Protein AF-A0A8K0KRG9-F1 (afdb_monomer_lite)

Secondary structure (DSSP, 8-state):
-HHHHHHHHHHHHHHHHTTSS-TT-GGGSPPPHHHHHHHHHHHHHHHHTT-SS-TT-TTTS-THHHHHS-HHHHHHHHHH--SS-TTTT--

InterPro domains:
  IPR029526 PiggyBac transposable element-derived protein [PF13843] (2-90)

Sequence (91 aa):
MIHLILHWTNVKLQNLREKYNRSSRPEIQDLDSVELNVLLGLLINSAIFKYNDEYISNGTGREIFHLVMSGQRFAVLLLCLPFDNHEDRMA

Organism: Ladona fulva (NCBI:txid123851)

Foldseek 3Di:
DLVVQLVQLQVLLVVVLVVDPDSPDPLSDRDDSVNSVVLVVVVVVCVVVVVPDPPDDDPPDDCSDVVNDPPSSSVSSVVSGDPDDPVVVVD

pLDDT: mean 81.15, std 13.6, range [46.31, 94.62]

Radius of gyration: 14.38 Å; chains: 1; bounding box: 37×25×48 Å

Structure (mmCIF, N/CA/C/O backbone):
data_AF-A0A8K0KRG9-F1
#
_entry.id   AF-A0A8K0KRG9-F1
#
loop_
_atom_site.group_PDB
_atom_site.id
_atom_site.type_symbol
_atom_site.label_atom_id
_atom_site.label_alt_id
_atom_site.label_comp_id
_atom_site.label_asym_id
_atom_site.label_entity_id
_atom_site.label_seq_id
_atom_site.pdbx_PDB_ins_code
_atom_site.Cartn_x
_atom_site.Cartn_y
_atom_site.Cartn_z
_atom_site.occupancy
_atom_site.B_iso_or_equiv
_atom_site.auth_seq_id
_atom_site.auth_comp_id
_atom_site.auth_asym_id
_atom_site.auth_atom_id
_atom_site.pdbx_PDB_model_num
ATOM 1 N N . MET A 1 1 ? -10.816 -4.768 -12.237 1.00 74.81 1 MET A N 1
ATOM 2 C CA . MET A 1 1 ? -10.476 -3.508 -11.538 1.00 74.81 1 MET A CA 1
ATOM 3 C C . MET A 1 1 ? -9.534 -3.746 -10.356 1.00 74.81 1 MET A C 1
ATOM 5 O O . MET A 1 1 ? -8.374 -3.394 -10.485 1.00 74.81 1 MET A O 1
ATOM 9 N N . ILE A 1 2 ? -9.951 -4.414 -9.268 1.00 82.94 2 ILE A N 1
ATOM 10 C CA . ILE A 1 2 ? -9.082 -4.680 -8.093 1.00 82.94 2 ILE A CA 1
ATOM 11 C C . ILE A 1 2 ? -7.796 -5.443 -8.456 1.00 82.94 2 ILE A C 1
ATOM 13 O O . ILE A 1 2 ? -6.719 -5.036 -8.043 1.00 82.94 2 ILE A O 1
ATOM 17 N N . HIS A 1 3 ? -7.877 -6.488 -9.286 1.00 86.38 3 HIS A N 1
ATOM 18 C CA . HIS A 1 3 ? -6.687 -7.238 -9.723 1.00 86.38 3 HIS A CA 1
ATOM 19 C C . HIS A 1 3 ? -5.683 -6.394 -10.522 1.00 86.38 3 HIS A C 1
ATOM 21 O O . HIS A 1 3 ? -4.483 -6.614 -10.413 1.00 86.38 3 HIS A O 1
ATOM 27 N N . LEU A 1 4 ? -6.170 -5.416 -11.293 1.00 88.25 4 LEU A N 1
ATOM 28 C CA . LEU A 1 4 ? -5.328 -4.516 -12.081 1.00 88.25 4 LEU A CA 1
ATOM 29 C C . LEU A 1 4 ? -4.587 -3.540 -11.159 1.00 88.25 4 LEU A C 1
ATOM 31 O O . LEU A 1 4 ? -3.380 -3.367 -11.285 1.00 88.25 4 LEU A O 1
ATOM 35 N N . ILE A 1 5 ? -5.306 -2.972 -10.183 1.00 89.31 5 ILE A N 1
ATOM 36 C CA . ILE A 1 5 ? -4.723 -2.126 -9.136 1.00 89.31 5 ILE A CA 1
ATOM 37 C C . ILE A 1 5 ? -3.662 -2.916 -8.371 1.00 89.31 5 ILE A C 1
ATOM 39 O O . ILE A 1 5 ? -2.538 -2.445 -8.240 1.00 89.31 5 ILE A O 1
ATOM 43 N N . LEU A 1 6 ? -3.991 -4.128 -7.919 1.00 92.38 6 LEU A N 1
ATOM 44 C CA . LEU A 1 6 ? -3.076 -4.992 -7.176 1.00 92.38 6 LEU A CA 1
ATOM 45 C C . LEU A 1 6 ? -1.793 -5.277 -7.966 1.00 92.38 6 LEU A C 1
ATOM 47 O O . LEU A 1 6 ? -0.696 -5.092 -7.446 1.00 92.38 6 LEU A O 1
ATOM 51 N N . HIS A 1 7 ? -1.933 -5.680 -9.231 1.00 91.56 7 HIS A N 1
ATOM 52 C CA . HIS A 1 7 ? -0.806 -5.985 -10.105 1.00 91.56 7 HIS A CA 1
ATOM 53 C C . HIS A 1 7 ? 0.132 -4.783 -10.263 1.00 91.56 7 HIS A C 1
ATOM 55 O O . HIS A 1 7 ? 1.312 -4.870 -9.926 1.00 91.56 7 HIS A O 1
ATOM 61 N N . TRP A 1 8 ? -0.396 -3.639 -10.700 1.00 91.12 8 TRP A N 1
ATOM 62 C CA . TRP A 1 8 ? 0.417 -2.448 -10.949 1.00 91.12 8 TRP A CA 1
ATOM 63 C C . TRP A 1 8 ? 0.977 -1.820 -9.668 1.00 91.12 8 TRP A C 1
ATOM 65 O O . TRP A 1 8 ? 2.096 -1.304 -9.676 1.00 91.12 8 TRP A O 1
ATOM 75 N N . THR A 1 9 ? 0.254 -1.917 -8.547 1.00 92.56 9 THR A N 1
ATOM 76 C CA . THR A 1 9 ? 0.773 -1.492 -7.236 1.00 92.56 9 THR A CA 1
ATOM 77 C C . THR A 1 9 ? 1.993 -2.328 -6.858 1.00 92.56 9 THR A C 1
ATOM 79 O O . THR A 1 9 ? 3.010 -1.768 -6.455 1.00 92.56 9 THR A O 1
ATOM 82 N N . ASN A 1 10 ? 1.935 -3.649 -7.054 1.00 93.69 10 ASN A N 1
ATOM 83 C CA . ASN A 1 10 ? 3.057 -4.543 -6.770 1.00 93.69 10 ASN A CA 1
ATOM 84 C C . ASN A 1 10 ? 4.254 -4.290 -7.686 1.00 93.69 10 ASN A C 1
ATOM 86 O O . ASN A 1 10 ? 5.376 -4.219 -7.195 1.00 93.69 10 ASN A O 1
ATOM 90 N N . VAL A 1 11 ? 4.035 -4.035 -8.978 1.00 92.19 11 VAL A N 1
ATOM 91 C CA . VAL A 1 11 ? 5.116 -3.614 -9.889 1.00 92.19 11 VAL A CA 1
ATOM 92 C C . VAL A 1 11 ? 5.813 -2.352 -9.361 1.00 92.19 11 VAL A C 1
ATOM 94 O O . VAL A 1 11 ? 7.042 -2.281 -9.302 1.00 92.19 11 VAL A O 1
ATOM 97 N N . LYS A 1 12 ? 5.048 -1.354 -8.903 1.00 91.88 12 LYS A N 1
ATOM 98 C CA . LYS A 1 12 ? 5.615 -0.114 -8.355 1.00 91.88 12 LYS A CA 1
ATOM 99 C C . LYS A 1 12 ? 6.321 -0.326 -7.012 1.00 91.88 12 LYS A C 1
ATOM 101 O O . LYS A 1 12 ? 7.371 0.277 -6.788 1.00 91.88 12 LYS A O 1
ATOM 106 N N . LEU A 1 13 ? 5.796 -1.197 -6.150 1.00 93.00 13 LEU A N 1
ATOM 107 C CA . LEU A 1 13 ? 6.431 -1.590 -4.887 1.00 93.00 13 LEU A CA 1
ATOM 108 C C . LEU A 1 13 ? 7.758 -2.314 -5.120 1.00 93.00 13 LEU A C 1
ATOM 110 O O . LEU A 1 13 ? 8.730 -2.025 -4.429 1.00 93.00 13 LEU A O 1
ATOM 114 N N . GLN A 1 14 ? 7.838 -3.183 -6.126 1.00 92.88 14 GLN A N 1
ATOM 115 C CA . GLN A 1 14 ? 9.078 -3.860 -6.507 1.00 92.88 14 GLN A CA 1
ATOM 116 C C . GLN A 1 14 ? 10.139 -2.857 -6.969 1.00 92.88 14 GLN A C 1
ATOM 118 O O . GLN A 1 14 ? 11.241 -2.841 -6.420 1.00 92.88 14 GLN A O 1
ATOM 123 N N . ASN A 1 15 ? 9.768 -1.934 -7.861 1.00 90.69 15 ASN A N 1
ATOM 124 C CA . ASN A 1 15 ? 10.647 -0.846 -8.305 1.00 90.69 15 ASN A CA 1
ATOM 125 C C . ASN A 1 15 ? 11.095 0.060 -7.147 1.00 90.69 15 ASN A C 1
ATOM 127 O O . ASN A 1 15 ? 12.204 0.597 -7.148 1.00 90.69 15 ASN A O 1
ATOM 131 N N . LEU A 1 16 ? 10.223 0.281 -6.159 1.00 90.44 16 LEU A N 1
ATOM 132 C CA . LEU A 1 16 ? 10.564 1.033 -4.958 1.00 90.44 16 LEU A CA 1
ATOM 133 C C . LEU A 1 16 ? 11.536 0.239 -4.077 1.00 90.44 16 LEU A C 1
ATOM 135 O O . LEU A 1 16 ? 12.511 0.805 -3.591 1.00 90.44 16 LEU A O 1
ATOM 139 N N . ARG A 1 17 ? 11.309 -1.067 -3.907 1.00 91.81 17 ARG A N 1
ATOM 140 C CA . ARG A 1 17 ? 12.115 -1.969 -3.075 1.00 91.81 17 ARG A CA 1
ATOM 141 C C . ARG A 1 17 ? 13.563 -2.057 -3.535 1.00 91.81 17 ARG A C 1
ATOM 143 O O . ARG A 1 17 ? 14.452 -2.065 -2.689 1.00 91.81 17 ARG A O 1
ATOM 150 N N . GLU A 1 18 ? 13.801 -2.044 -4.841 1.00 90.00 18 GLU A N 1
ATOM 151 C CA . GLU A 1 18 ? 15.149 -2.020 -5.427 1.00 90.00 18 GLU A CA 1
ATOM 152 C C . GLU A 1 18 ? 15.950 -0.762 -5.061 1.00 90.00 18 GLU A C 1
ATOM 154 O O . GLU A 1 18 ? 17.176 -0.803 -5.002 1.00 90.00 18 GLU A O 1
ATOM 159 N N . LYS A 1 19 ? 15.275 0.353 -4.749 1.00 89.19 19 LYS A N 1
ATOM 160 C CA . LYS A 1 19 ? 15.931 1.610 -4.353 1.00 89.19 19 LYS A CA 1
ATOM 161 C C . LYS A 1 19 ? 16.386 1.626 -2.893 1.00 89.19 19 LYS A C 1
ATOM 163 O O . LYS A 1 19 ? 17.119 2.532 -2.500 1.00 89.19 19 LYS A O 1
ATOM 168 N N . TYR A 1 20 ? 15.954 0.666 -2.073 1.00 87.44 20 TYR A N 1
ATOM 169 C CA . TYR A 1 20 ? 16.310 0.605 -0.657 1.00 87.44 20 TYR A CA 1
ATOM 170 C C . TYR A 1 20 ? 17.356 -0.475 -0.383 1.00 87.44 20 TYR A C 1
ATOM 172 O O . TYR A 1 20 ? 17.174 -1.640 -0.716 1.00 87.44 20 TYR A O 1
ATOM 180 N N . ASN A 1 21 ? 18.388 -0.118 0.389 1.00 82.31 21 ASN A N 1
ATOM 181 C CA . ASN A 1 21 ? 19.417 -1.063 0.853 1.00 82.31 21 ASN A CA 1
ATOM 182 C C . ASN A 1 21 ? 18.844 -2.236 1.672 1.00 82.31 21 ASN A C 1
ATOM 184 O O . ASN A 1 21 ? 19.458 -3.294 1.764 1.00 82.31 21 ASN A O 1
ATOM 188 N N . ARG A 1 22 ? 17.677 -2.044 2.303 1.00 87.69 22 ARG A N 1
ATOM 189 C CA . ARG A 1 22 ? 16.977 -3.075 3.076 1.00 87.69 22 ARG A CA 1
ATOM 190 C C . ARG A 1 22 ? 15.675 -3.446 2.377 1.00 87.69 22 ARG A C 1
ATOM 192 O O . ARG A 1 22 ? 14.636 -2.852 2.653 1.00 87.69 22 ARG A O 1
ATOM 199 N N . SER A 1 23 ? 15.735 -4.474 1.542 1.00 84.44 23 SER A N 1
ATOM 200 C CA . SER A 1 23 ? 14.584 -5.028 0.820 1.00 84.44 23 SER A CA 1
ATOM 201 C C . SER A 1 23 ? 13.566 -5.741 1.721 1.00 84.44 23 SER A C 1
ATOM 203 O O . SER A 1 23 ? 12.433 -5.954 1.306 1.00 84.44 23 SER A O 1
ATOM 205 N N . SER A 1 24 ? 13.934 -6.070 2.966 1.00 86.75 24 SER A N 1
ATOM 206 C CA . SER A 1 24 ? 13.078 -6.750 3.953 1.00 86.75 24 SER A CA 1
ATOM 207 C C . SER A 1 24 ? 12.202 -5.818 4.797 1.00 86.75 24 SER A C 1
ATOM 209 O O . SER A 1 24 ? 11.633 -6.248 5.801 1.00 86.75 24 SER A O 1
ATOM 211 N N . ARG A 1 25 ? 12.120 -4.523 4.463 1.00 88.50 25 ARG A N 1
ATOM 212 C CA . ARG A 1 25 ? 11.243 -3.603 5.203 1.00 88.50 25 ARG A CA 1
ATOM 213 C C . ARG A 1 25 ? 9.776 -3.998 4.982 1.00 88.50 25 ARG A C 1
ATOM 215 O O . ARG A 1 25 ? 9.397 -4.209 3.831 1.00 88.50 25 ARG A O 1
ATOM 222 N N . PRO A 1 26 ? 8.946 -4.066 6.036 1.00 88.75 26 PRO A N 1
ATOM 223 C CA . PRO A 1 26 ? 7.543 -4.471 5.910 1.00 88.75 26 PRO A CA 1
ATOM 224 C C . PRO A 1 26 ? 6.724 -3.476 5.072 1.00 88.75 26 PRO A C 1
ATOM 226 O O . PRO A 1 26 ? 5.813 -3.863 4.355 1.00 88.75 26 PRO A O 1
ATOM 229 N N . GLU A 1 27 ? 7.100 -2.197 5.105 1.00 90.56 27 GLU A N 1
ATOM 230 C CA . GLU A 1 27 ? 6.414 -1.093 4.424 1.00 90.56 27 GLU A CA 1
ATOM 231 C C . GLU A 1 27 ? 6.397 -1.239 2.892 1.00 90.56 27 GLU A C 1
ATOM 233 O O . GLU A 1 27 ? 5.472 -0.759 2.243 1.00 90.56 27 GLU A O 1
ATOM 238 N N . ILE A 1 28 ? 7.400 -1.915 2.321 1.00 92.44 28 ILE A N 1
ATOM 239 C CA . ILE A 1 28 ? 7.655 -2.028 0.871 1.00 92.44 28 ILE A CA 1
ATOM 240 C C . ILE A 1 28 ? 7.468 -3.458 0.341 1.00 92.44 28 ILE A C 1
ATOM 242 O O . ILE A 1 28 ? 7.898 -3.761 -0.770 1.00 92.44 28 ILE A O 1
ATOM 246 N N . GLN A 1 29 ? 6.890 -4.360 1.142 1.00 94.19 29 GLN A N 1
ATOM 247 C CA . GLN A 1 29 ? 6.570 -5.711 0.676 1.00 94.19 29 GLN A CA 1
ATOM 248 C C . GLN A 1 29 ? 5.404 -5.692 -0.308 1.00 94.19 29 GLN A C 1
ATOM 250 O O . GLN A 1 29 ? 4.655 -4.716 -0.370 1.00 94.19 29 GLN A O 1
ATOM 255 N N . ASP A 1 30 ? 5.244 -6.779 -1.055 1.00 94.00 30 ASP A N 1
ATOM 256 C CA . ASP A 1 30 ? 4.114 -6.934 -1.963 1.00 94.00 30 ASP A CA 1
ATOM 257 C C . ASP A 1 30 ? 2.783 -6.821 -1.191 1.00 94.00 30 ASP A C 1
ATOM 259 O O . ASP A 1 30 ? 2.682 -7.159 -0.010 1.00 94.00 30 ASP A O 1
ATOM 263 N N . LEU A 1 31 ? 1.786 -6.254 -1.855 1.00 94.62 31 LEU A N 1
ATOM 264 C CA . LEU A 1 31 ? 0.412 -6.088 -1.405 1.00 94.62 31 LEU A CA 1
ATOM 265 C C . LEU A 1 31 ? -0.395 -7.323 -1.819 1.00 94.62 31 LEU A C 1
ATOM 267 O O . LEU A 1 31 ? -0.271 -7.794 -2.955 1.00 94.62 31 LEU A O 1
ATOM 271 N N . ASP A 1 32 ? -1.257 -7.818 -0.933 1.00 94.25 32 ASP A N 1
ATOM 272 C CA . ASP A 1 32 ? -2.233 -8.861 -1.255 1.00 94.25 32 ASP A CA 1
ATOM 273 C C . ASP A 1 32 ? -3.654 -8.290 -1.439 1.00 94.25 32 ASP A C 1
ATOM 275 O O . ASP A 1 32 ? -3.936 -7.113 -1.193 1.00 94.25 32 ASP A O 1
ATOM 279 N N . SER A 1 33 ? -4.582 -9.121 -1.916 1.00 93.06 33 SER A N 1
ATOM 280 C CA . SER A 1 33 ? -5.967 -8.693 -2.141 1.00 93.06 33 SER A CA 1
ATOM 281 C C . SER A 1 33 ? -6.717 -8.330 -0.854 1.00 93.06 33 SER A C 1
ATOM 283 O O . SER A 1 33 ? -7.656 -7.538 -0.904 1.00 93.06 33 SER A O 1
ATOM 285 N N . VAL A 1 34 ? -6.346 -8.919 0.285 1.00 93.62 34 VAL A N 1
ATOM 286 C CA . VAL A 1 34 ? -6.993 -8.661 1.578 1.00 93.62 34 VAL A CA 1
ATOM 287 C C . VAL A 1 34 ? -6.550 -7.298 2.100 1.00 93.62 34 VAL A C 1
ATOM 289 O O . VAL A 1 34 ? -7.394 -6.465 2.418 1.00 93.62 34 VAL A O 1
ATOM 292 N N . GLU A 1 35 ? -5.248 -7.031 2.102 1.00 92.12 35 GLU A N 1
ATOM 293 C CA . GLU A 1 35 ? -4.644 -5.760 2.485 1.00 92.12 35 GLU A CA 1
ATOM 294 C C . GLU A 1 35 ? -5.109 -4.621 1.564 1.00 92.12 35 GLU A C 1
ATOM 296 O O . GLU A 1 35 ? -5.405 -3.527 2.044 1.00 92.12 35 GLU A O 1
ATOM 301 N N . LEU A 1 36 ? -5.292 -4.874 0.262 1.00 92.56 36 LEU A N 1
ATOM 302 C CA . LEU A 1 36 ? -5.885 -3.890 -0.650 1.00 92.56 36 LEU A CA 1
ATOM 303 C C . LEU A 1 36 ? -7.339 -3.549 -0.274 1.00 92.56 36 LEU A C 1
ATOM 305 O O . LEU A 1 36 ? -7.717 -2.378 -0.268 1.00 92.56 36 LEU A O 1
ATOM 309 N N . ASN A 1 37 ? -8.158 -4.543 0.079 1.00 92.69 37 ASN A N 1
ATOM 310 C CA . ASN A 1 37 ? -9.526 -4.291 0.547 1.00 92.69 37 ASN A CA 1
ATOM 311 C C . ASN A 1 37 ? -9.540 -3.523 1.872 1.00 92.69 37 ASN A C 1
ATOM 313 O O . ASN A 1 37 ? -10.359 -2.625 2.061 1.00 92.69 37 ASN A O 1
ATOM 317 N N . VAL A 1 38 ? -8.609 -3.846 2.769 1.00 92.06 38 VAL A N 1
ATOM 318 C CA . VAL A 1 38 ? -8.408 -3.121 4.022 1.00 92.06 38 VAL A CA 1
ATOM 319 C C . VAL A 1 38 ? -8.057 -1.657 3.745 1.00 92.06 38 VAL A C 1
ATOM 321 O O . VAL A 1 38 ? -8.700 -0.772 4.302 1.00 92.06 38 VAL A O 1
ATOM 324 N N . LEU A 1 39 ? -7.117 -1.385 2.837 1.00 91.00 39 LEU A N 1
ATOM 325 C CA . LEU A 1 39 ? -6.733 -0.030 2.433 1.00 91.00 39 LEU A CA 1
ATOM 326 C C . LEU A 1 39 ? -7.929 0.774 1.899 1.00 91.00 39 LEU A C 1
ATOM 328 O O . LEU A 1 39 ? -8.139 1.916 2.305 1.00 91.00 39 LEU A O 1
ATOM 332 N N . LEU A 1 40 ? -8.748 0.172 1.031 1.00 90.94 40 LEU A N 1
ATOM 333 C CA . LEU A 1 40 ? -9.972 0.803 0.525 1.00 90.94 40 LEU A CA 1
ATOM 334 C C . LEU A 1 40 ? -10.985 1.066 1.647 1.00 90.94 40 LEU A C 1
ATOM 336 O O . LEU A 1 40 ? -11.596 2.133 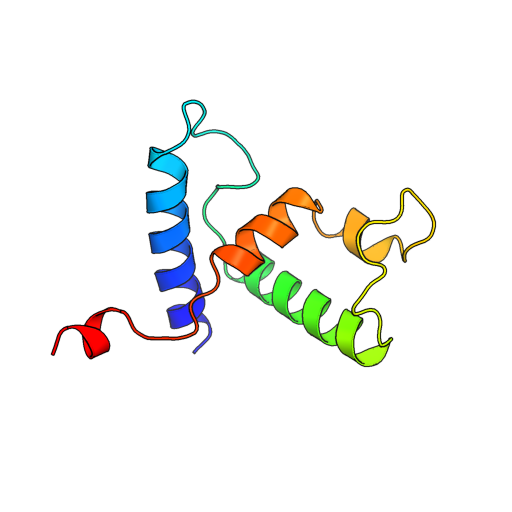1.687 1.00 90.94 40 LEU A O 1
ATOM 340 N N . GLY A 1 41 ? -11.129 0.132 2.589 1.00 90.12 41 GLY A N 1
ATOM 341 C CA . GLY A 1 41 ? -11.957 0.313 3.780 1.00 90.12 41 GLY A CA 1
ATOM 342 C C . GLY A 1 41 ? -11.492 1.489 4.639 1.00 90.12 41 GLY A C 1
ATOM 343 O O . GLY A 1 41 ? -12.316 2.296 5.066 1.00 90.12 41 GLY A O 1
ATOM 344 N N . LEU A 1 42 ? -10.179 1.642 4.832 1.00 88.25 42 LEU A N 1
ATOM 345 C CA . LEU A 1 42 ? -9.584 2.771 5.553 1.00 88.25 42 LEU A CA 1
ATOM 346 C C . LEU A 1 42 ? -9.851 4.114 4.845 1.00 88.25 42 LEU A C 1
ATOM 348 O O . LEU A 1 42 ? -10.191 5.090 5.515 1.00 88.25 42 LEU A O 1
ATOM 352 N N . LEU A 1 43 ? -9.782 4.152 3.510 1.00 87.94 43 LEU A N 1
ATOM 353 C CA . LEU A 1 43 ? -10.105 5.339 2.701 1.00 87.94 43 LEU A CA 1
ATOM 354 C C . LEU A 1 43 ? -11.593 5.720 2.755 1.00 87.94 43 LEU A C 1
ATOM 356 O O . LEU A 1 43 ? -11.943 6.895 2.846 1.00 87.94 43 LEU A O 1
ATOM 360 N N . ILE A 1 44 ? -12.492 4.737 2.719 1.00 88.69 44 ILE A N 1
ATOM 361 C CA . ILE A 1 44 ? -13.932 4.989 2.872 1.00 88.69 44 ILE A CA 1
ATOM 362 C C . ILE A 1 44 ? -14.219 5.498 4.287 1.00 88.69 44 ILE A C 1
ATOM 364 O O . ILE A 1 44 ? -14.942 6.478 4.470 1.00 88.69 44 ILE A O 1
ATOM 368 N N . ASN A 1 45 ? -13.616 4.860 5.291 1.00 85.25 45 ASN A N 1
ATOM 369 C CA . ASN A 1 45 ? -13.757 5.244 6.687 1.00 85.25 45 ASN A CA 1
ATOM 370 C C . ASN A 1 45 ? -13.282 6.687 6.921 1.00 85.25 45 ASN A C 1
ATOM 372 O O . ASN A 1 45 ? -13.977 7.464 7.574 1.00 85.25 45 ASN A O 1
ATOM 376 N N . SER A 1 46 ? -12.143 7.085 6.345 1.00 81.69 46 SER A N 1
ATOM 377 C CA . SER A 1 46 ? -11.653 8.461 6.470 1.00 81.69 46 SER A CA 1
ATOM 378 C C . SER A 1 46 ? -12.590 9.484 5.834 1.00 81.69 46 SER A C 1
ATOM 380 O O . SER A 1 46 ? -12.837 10.530 6.436 1.00 81.69 46 SER A O 1
ATOM 382 N N . ALA A 1 47 ? -13.168 9.166 4.672 1.00 83.31 47 ALA A N 1
ATOM 383 C CA . ALA A 1 47 ? -14.113 10.040 3.983 1.00 83.31 47 ALA A CA 1
ATOM 384 C C . ALA A 1 47 ? -15.414 10.242 4.779 1.00 83.31 47 ALA A C 1
ATOM 386 O O . ALA A 1 47 ? -15.883 11.373 4.913 1.00 83.31 47 ALA A O 1
ATOM 387 N N . ILE A 1 48 ? -15.975 9.169 5.352 1.00 84.50 48 ILE A N 1
ATOM 388 C CA . ILE A 1 48 ? -17.211 9.224 6.156 1.00 84.50 48 ILE A CA 1
ATOM 389 C C . ILE A 1 48 ? -17.041 10.158 7.350 1.00 84.50 48 ILE A C 1
ATOM 391 O O . ILE A 1 48 ? -17.905 10.990 7.631 1.00 84.50 48 ILE A O 1
ATOM 395 N N . PHE A 1 49 ? -15.915 10.036 8.043 1.00 78.88 49 PHE A N 1
ATOM 396 C CA . PHE A 1 49 ? -15.654 10.827 9.234 1.00 78.88 49 PHE A CA 1
ATOM 397 C C . PHE A 1 49 ? -14.976 12.180 8.946 1.00 78.88 49 PHE A C 1
ATOM 399 O O . PHE A 1 49 ? -14.684 12.915 9.885 1.00 78.88 49 PHE A O 1
ATOM 406 N N . LYS A 1 50 ? -14.779 12.542 7.666 1.00 71.38 50 LYS A N 1
ATOM 407 C CA . LYS A 1 50 ? -14.150 13.797 7.206 1.00 71.38 50 LYS A CA 1
ATOM 408 C C . LYS A 1 50 ? -12.737 14.035 7.767 1.00 71.38 50 LYS A C 1
ATOM 410 O O . LYS A 1 50 ? -12.314 15.179 7.919 1.00 71.38 50 LYS A O 1
ATOM 415 N N . TYR A 1 51 ? -11.987 12.966 8.034 1.00 66.62 51 TYR A N 1
ATOM 416 C CA . TYR A 1 51 ? -10.631 13.027 8.594 1.00 66.62 51 TYR A CA 1
ATOM 417 C C . TYR A 1 51 ? -9.562 13.116 7.504 1.00 66.62 51 TYR A C 1
ATOM 419 O O . TYR A 1 51 ? -8.717 12.230 7.377 1.00 66.62 51 TYR A O 1
ATOM 427 N N . ASN A 1 52 ? -9.594 14.181 6.708 1.00 63.12 52 ASN A N 1
ATOM 428 C CA . ASN A 1 52 ? -8.566 14.374 5.684 1.00 63.12 52 ASN A CA 1
ATOM 429 C C . ASN A 1 52 ? -7.204 14.776 6.290 1.00 63.12 52 ASN A C 1
ATOM 431 O O . ASN A 1 52 ? -6.181 14.452 5.696 1.00 63.12 52 ASN A O 1
ATOM 435 N N . ASP A 1 53 ? -7.190 15.383 7.488 1.00 60.91 53 ASP A N 1
ATOM 436 C CA . ASP A 1 53 ? -5.983 15.996 8.074 1.00 60.91 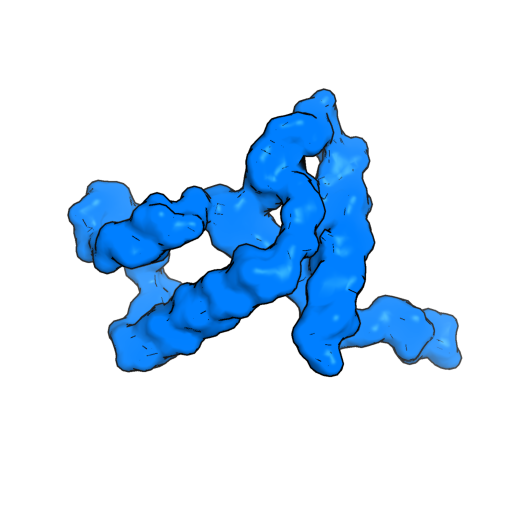53 ASP A CA 1
ATOM 437 C C . ASP A 1 53 ? -5.457 15.320 9.366 1.00 60.91 53 ASP A C 1
ATOM 439 O O . ASP A 1 53 ? -4.333 15.584 9.786 1.00 60.91 53 ASP A O 1
ATOM 443 N N . GLU A 1 54 ? -6.217 14.424 10.012 1.00 54.91 54 GLU A N 1
ATOM 444 C CA . GLU A 1 54 ? -5.925 13.947 11.388 1.00 54.91 54 GLU A CA 1
ATOM 445 C C . GLU A 1 54 ? -5.231 12.573 11.485 1.00 54.91 54 GLU A C 1
ATOM 447 O O . GLU A 1 54 ? -5.146 11.971 12.554 1.00 54.91 54 GLU A O 1
ATOM 452 N N . TYR A 1 55 ? -4.698 12.048 10.384 1.00 54.34 55 TYR A N 1
ATOM 453 C CA . TYR A 1 55 ? -4.155 10.680 10.335 1.00 54.34 55 TYR A CA 1
ATOM 454 C C . TYR A 1 55 ? -2.829 10.457 11.080 1.00 54.34 55 TYR A C 1
ATOM 456 O O . TYR A 1 55 ? -2.353 9.325 11.163 1.00 54.34 55 TYR A O 1
ATOM 464 N N . ILE A 1 56 ? -2.195 11.523 11.574 1.00 53.59 56 ILE A N 1
ATOM 465 C CA . ILE A 1 56 ? -0.800 11.497 12.042 1.00 53.59 56 ILE A CA 1
ATOM 466 C C . ILE A 1 56 ? -0.652 12.185 13.410 1.00 53.59 56 ILE A C 1
ATOM 468 O O . ILE A 1 56 ? 0.399 12.744 13.717 1.00 53.59 56 ILE A O 1
ATOM 472 N N . SER A 1 57 ? -1.690 12.196 14.253 1.00 46.31 57 SER A N 1
ATOM 473 C CA . SER A 1 57 ? -1.519 12.656 15.634 1.00 46.31 57 SER A CA 1
ATOM 474 C C . SER A 1 57 ? -1.247 11.473 16.563 1.00 46.31 57 SER A C 1
ATOM 476 O O . SER A 1 57 ? -1.974 10.482 16.598 1.00 46.31 57 SER A O 1
ATOM 478 N N . ASN A 1 58 ? -0.159 11.593 17.321 1.00 48.22 58 ASN A N 1
ATOM 479 C CA . ASN A 1 58 ? 0.348 10.625 18.288 1.00 48.22 58 ASN A CA 1
ATOM 480 C C . ASN A 1 58 ? -0.649 10.365 19.438 1.00 48.22 58 ASN A C 1
ATOM 482 O O . ASN A 1 58 ? -0.452 10.850 20.551 1.00 48.22 58 ASN A O 1
ATOM 486 N N . GLY A 1 59 ? -1.711 9.599 19.176 1.00 51.59 59 GLY A N 1
ATOM 487 C CA . GLY A 1 59 ? -2.644 9.106 20.193 1.00 51.59 59 GLY A CA 1
ATOM 488 C C . GLY A 1 59 ? -3.960 9.875 20.353 1.00 51.59 59 GLY A C 1
ATOM 489 O O . GLY A 1 59 ? -4.658 9.631 21.331 1.00 51.59 59 GLY A O 1
ATOM 490 N N . THR A 1 60 ? -4.330 10.773 19.430 1.00 49.47 60 THR A N 1
ATOM 491 C CA . THR A 1 60 ? -5.667 11.419 19.432 1.00 49.47 60 THR A CA 1
ATOM 492 C C 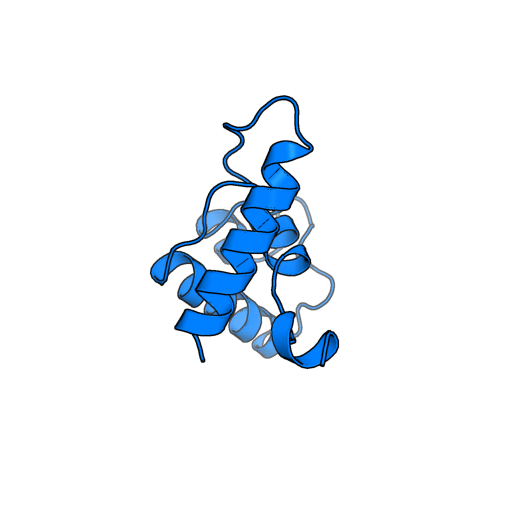. THR A 1 60 ? -6.540 11.094 18.217 1.00 49.47 60 THR A C 1
ATOM 494 O O . THR A 1 60 ? -7.743 11.345 18.262 1.00 49.47 60 THR A O 1
ATOM 497 N N . GLY A 1 61 ? -5.984 10.480 17.166 1.00 58.22 61 GLY A N 1
ATOM 498 C CA . GLY A 1 61 ? -6.765 9.887 16.077 1.00 58.22 61 GLY A CA 1
ATOM 499 C C . GLY A 1 61 ? -7.453 8.577 16.491 1.00 58.22 61 GLY A C 1
ATOM 500 O O . GLY A 1 61 ? -7.092 7.954 17.489 1.00 58.22 61 GLY A O 1
ATOM 501 N N . ARG A 1 62 ? -8.452 8.118 15.721 1.00 60.50 62 ARG A N 1
ATOM 502 C CA . ARG A 1 62 ? -9.087 6.812 15.984 1.00 60.50 62 ARG A CA 1
ATOM 503 C C . ARG A 1 62 ? -8.062 5.689 15.825 1.00 60.50 62 ARG A C 1
ATOM 505 O O . ARG A 1 62 ? -7.523 5.490 14.738 1.00 60.50 62 ARG A O 1
ATOM 512 N N . GLU A 1 63 ? -7.897 4.895 16.882 1.00 65.75 63 GLU A N 1
ATOM 513 C CA . GLU A 1 63 ? -6.968 3.757 16.949 1.00 65.75 63 GLU A CA 1
ATOM 514 C C . GLU A 1 63 ? -7.137 2.755 15.801 1.00 65.75 63 GLU A C 1
ATOM 516 O O . GLU A 1 63 ? -6.183 2.073 15.449 1.00 65.75 63 GLU A O 1
ATOM 521 N N . ILE A 1 64 ? -8.319 2.700 15.174 1.00 72.50 64 ILE A N 1
ATOM 522 C CA . ILE A 1 64 ? -8.638 1.806 14.051 1.00 72.50 64 ILE A CA 1
ATOM 523 C C . ILE A 1 64 ? -7.564 1.861 12.957 1.00 72.50 64 ILE A C 1
ATOM 525 O O . ILE A 1 64 ? -7.187 0.815 12.442 1.00 72.50 64 ILE A O 1
ATOM 529 N N . PHE A 1 65 ? -7.019 3.037 12.628 1.00 71.06 65 PHE A N 1
ATOM 530 C CA . PHE A 1 65 ? -5.968 3.128 11.611 1.00 71.06 65 PHE A CA 1
ATOM 531 C C . PHE A 1 65 ? -4.679 2.435 12.055 1.00 71.06 65 PHE A C 1
ATOM 533 O O . PHE A 1 65 ? -4.147 1.619 11.310 1.00 71.06 65 PHE A O 1
ATOM 540 N N . HIS A 1 66 ? -4.239 2.678 13.291 1.00 72.31 66 HIS A N 1
ATOM 541 C CA . HIS A 1 66 ? -3.029 2.082 13.861 1.00 72.31 66 HIS A CA 1
ATOM 542 C C . HIS A 1 66 ? -3.167 0.591 14.191 1.00 72.31 66 HIS A C 1
ATOM 544 O O . HIS A 1 66 ? -2.174 -0.132 14.149 1.00 72.31 66 HIS A O 1
ATOM 550 N N . LEU A 1 67 ? -4.379 0.130 14.508 1.00 80.94 67 LEU A N 1
ATOM 551 C CA . LEU A 1 67 ? -4.678 -1.277 14.784 1.00 80.94 67 LEU A CA 1
ATOM 552 C C . LEU A 1 67 ? -4.695 -2.123 13.510 1.00 80.94 67 LEU A C 1
ATOM 554 O O . LEU A 1 67 ? -4.417 -3.318 13.561 1.00 80.94 67 LEU A O 1
ATOM 558 N N . VAL A 1 68 ? -5.039 -1.509 12.380 1.00 85.75 68 VAL A N 1
ATOM 559 C CA . VAL A 1 68 ? -5.203 -2.205 11.104 1.00 85.75 68 VAL A CA 1
ATOM 560 C C . VAL A 1 68 ? -3.919 -2.179 10.274 1.00 85.75 68 VAL A C 1
ATOM 562 O O . VAL A 1 68 ? -3.579 -3.179 9.645 1.00 85.75 68 VAL A O 1
ATOM 565 N N . MET A 1 69 ? -3.197 -1.055 10.252 1.00 85.88 69 MET A N 1
ATOM 566 C CA . MET A 1 69 ? -2.017 -0.869 9.407 1.00 85.88 69 MET A CA 1
ATOM 567 C C . MET A 1 69 ? -1.057 0.157 10.018 1.00 85.88 69 MET A C 1
ATOM 569 O O . MET A 1 69 ? -1.470 1.144 10.621 1.00 85.88 69 MET A O 1
ATOM 573 N N . SER A 1 70 ? 0.255 -0.018 9.834 1.00 87.75 70 SER A N 1
ATOM 574 C CA . SER A 1 70 ? 1.199 1.026 10.248 1.00 87.75 70 SER A CA 1
ATOM 575 C C . SER A 1 70 ? 1.055 2.271 9.364 1.00 87.75 70 SER A C 1
ATOM 577 O O . SER A 1 70 ? 0.871 2.170 8.151 1.00 87.75 70 SER A O 1
ATOM 579 N N . GLY A 1 71 ? 1.200 3.467 9.942 1.00 84.31 71 GLY A N 1
ATOM 580 C CA . GLY A 1 71 ? 1.098 4.717 9.173 1.00 84.31 71 GLY A CA 1
ATOM 581 C C . GLY A 1 71 ? 2.109 4.799 8.020 1.00 84.31 71 GLY A C 1
ATOM 582 O O . GLY A 1 71 ? 1.795 5.312 6.950 1.00 84.31 71 GLY A O 1
ATOM 583 N N . GLN A 1 72 ? 3.299 4.216 8.201 1.00 88.19 72 GLN A N 1
ATOM 584 C CA . GLN A 1 72 ? 4.313 4.111 7.148 1.00 88.19 72 GLN A CA 1
ATOM 585 C C . GLN A 1 72 ? 3.855 3.218 5.989 1.00 88.19 72 GLN A C 1
ATOM 587 O O . GLN A 1 72 ? 3.972 3.619 4.833 1.00 88.19 72 GLN A O 1
ATOM 592 N N . ARG A 1 73 ? 3.282 2.039 6.280 1.00 90.81 73 ARG A N 1
ATOM 593 C CA . ARG A 1 73 ? 2.730 1.145 5.251 1.00 90.81 73 ARG A CA 1
ATOM 594 C C . ARG A 1 73 ? 1.594 1.832 4.501 1.00 90.81 73 ARG A C 1
ATOM 596 O O . ARG A 1 73 ? 1.603 1.837 3.276 1.00 90.81 73 ARG A O 1
ATOM 603 N N . PHE A 1 74 ? 0.685 2.481 5.224 1.00 89.38 74 PHE A N 1
ATOM 604 C CA . PHE A 1 74 ? -0.417 3.235 4.631 1.00 89.38 74 PHE A CA 1
ATOM 605 C C . PHE A 1 74 ? 0.088 4.319 3.670 1.00 89.38 74 PHE A C 1
ATOM 607 O O . PHE A 1 74 ? -0.328 4.362 2.514 1.00 89.38 74 PHE A O 1
ATOM 614 N N . ALA A 1 75 ? 1.057 5.134 4.099 1.00 88.62 75 ALA A N 1
ATOM 615 C CA . ALA A 1 75 ? 1.647 6.174 3.261 1.00 88.62 75 ALA A CA 1
ATOM 616 C C . ALA A 1 75 ? 2.346 5.607 2.011 1.00 88.62 75 ALA A C 1
ATOM 618 O O . ALA A 1 75 ? 2.156 6.127 0.911 1.00 88.62 75 ALA A O 1
ATOM 619 N N . VAL A 1 76 ? 3.123 4.525 2.149 1.00 92.19 76 VAL A N 1
ATOM 620 C CA . VAL A 1 76 ? 3.792 3.876 1.008 1.00 92.19 76 VAL A CA 1
ATOM 621 C C . VAL A 1 76 ? 2.774 3.335 0.006 1.00 92.19 76 VAL A C 1
ATOM 623 O O . VAL A 1 76 ? 2.934 3.554 -1.196 1.00 92.19 76 VAL A O 1
ATOM 626 N N . LEU A 1 77 ? 1.713 2.676 0.477 1.00 92.44 77 LEU A N 1
ATOM 627 C CA . LEU A 1 77 ? 0.661 2.149 -0.391 1.00 92.44 77 LEU A CA 1
ATOM 628 C C . LEU A 1 77 ? -0.083 3.270 -1.129 1.00 92.44 77 LEU A C 1
ATOM 630 O O . LEU A 1 77 ? -0.311 3.142 -2.330 1.00 92.44 77 LEU A O 1
ATOM 634 N N . LEU A 1 78 ? -0.378 4.397 -0.469 1.00 90.69 78 LEU A N 1
ATOM 635 C CA . LEU A 1 78 ? -0.967 5.573 -1.126 1.00 90.69 78 LEU A CA 1
ATOM 636 C C . LEU A 1 78 ? -0.071 6.154 -2.225 1.00 90.69 78 LEU A C 1
ATOM 638 O O . LEU A 1 78 ? -0.566 6.527 -3.285 1.00 90.69 78 LEU A O 1
ATOM 642 N N . LEU A 1 79 ? 1.247 6.195 -2.013 1.00 89.38 79 LEU A N 1
ATOM 643 C CA . LEU A 1 79 ? 2.200 6.639 -3.036 1.00 89.38 79 LEU A CA 1
ATOM 644 C C . LEU A 1 79 ? 2.318 5.644 -4.203 1.00 89.38 79 LEU A C 1
ATOM 646 O O . LEU A 1 79 ? 2.624 6.036 -5.337 1.00 89.38 79 LEU A O 1
ATOM 650 N N . CYS A 1 80 ? 2.111 4.354 -3.937 1.00 90.69 80 CYS A N 1
ATOM 651 C CA . CYS A 1 80 ? 2.263 3.284 -4.922 1.00 90.69 80 CYS A CA 1
ATOM 652 C C . CYS A 1 80 ? 0.973 2.947 -5.681 1.00 90.69 80 CYS A C 1
ATOM 654 O O . CYS A 1 80 ? 1.058 2.284 -6.712 1.00 90.69 80 CYS A O 1
ATOM 656 N N . LEU A 1 81 ? -0.184 3.431 -5.228 1.00 89.31 81 LEU A N 1
ATOM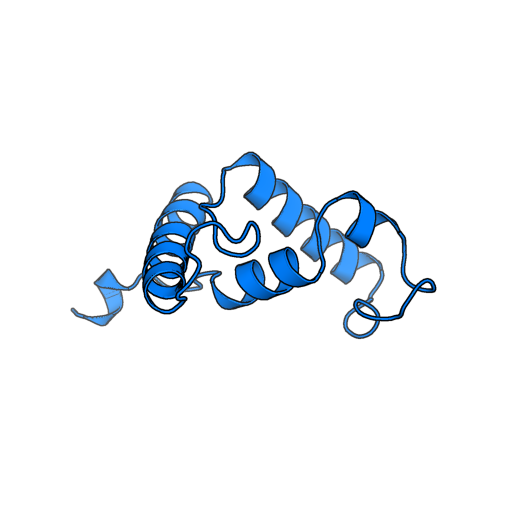 657 C CA . LEU A 1 81 ? -1.473 3.232 -5.885 1.00 89.31 81 LEU A CA 1
ATOM 658 C C . LEU A 1 81 ? -1.457 3.786 -7.328 1.00 89.31 81 LEU A C 1
ATOM 660 O O . LEU A 1 81 ? -1.193 4.975 -7.539 1.00 89.31 81 LEU A O 1
ATOM 664 N N . PRO A 1 82 ? -1.711 2.938 -8.337 1.00 80.19 82 PRO A N 1
ATOM 665 C CA . PRO A 1 82 ? -1.790 3.346 -9.727 1.00 80.19 82 PRO A CA 1
ATOM 666 C C . PRO A 1 82 ? -3.199 3.858 -10.038 1.00 80.19 82 PRO A C 1
ATOM 668 O O . PRO A 1 82 ? -4.196 3.196 -9.755 1.00 80.19 82 PRO A O 1
ATOM 671 N N . PHE A 1 83 ? -3.267 5.028 -10.667 1.00 70.19 83 PHE A N 1
ATOM 672 C CA . PHE A 1 83 ? -4.507 5.598 -11.208 1.00 70.19 83 PHE A CA 1
ATOM 673 C C . PHE A 1 83 ? -4.592 5.469 -12.733 1.00 70.19 83 PHE A C 1
ATOM 675 O O . PHE A 1 83 ? -5.507 6.017 -13.338 1.00 70.19 83 PHE A O 1
ATOM 682 N N . ASP A 1 84 ? -3.633 4.776 -13.353 1.00 67.75 84 ASP A N 1
ATOM 683 C CA . ASP A 1 84 ? -3.555 4.632 -14.801 1.00 67.75 84 ASP A CA 1
ATOM 684 C C . ASP A 1 84 ? -2.837 3.341 -15.214 1.00 67.75 84 ASP A C 1
ATOM 686 O O . ASP A 1 84 ? -2.030 2.805 -14.447 1.00 67.75 84 ASP A O 1
ATOM 690 N N . ASN A 1 85 ? -3.122 2.863 -16.424 1.00 67.38 85 ASN A N 1
ATOM 691 C CA . ASN A 1 85 ? -2.386 1.778 -17.052 1.00 67.38 85 ASN A CA 1
ATOM 692 C C . ASN A 1 85 ? -1.104 2.342 -17.678 1.00 67.38 85 ASN A C 1
ATOM 694 O O . ASN A 1 85 ? -1.144 3.202 -18.556 1.00 67.38 85 ASN A O 1
ATOM 698 N N . HIS A 1 86 ? 0.053 1.866 -17.223 1.00 67.25 86 HIS A N 1
ATOM 699 C CA . HIS A 1 86 ? 1.331 2.333 -17.756 1.00 67.25 86 HIS A CA 1
ATOM 700 C C . HIS A 1 86 ? 1.545 1.926 -19.220 1.00 67.25 86 HIS A C 1
ATOM 702 O O . HIS A 1 86 ? 2.265 2.626 -19.931 1.00 67.25 86 HIS A O 1
ATOM 708 N N . GLU A 1 87 ? 0.910 0.841 -19.670 1.00 67.69 87 GLU A N 1
ATOM 709 C CA . GLU A 1 87 ? 1.033 0.341 -21.043 1.00 67.69 87 GLU A CA 1
ATOM 710 C C . GLU A 1 87 ? 0.311 1.242 -22.052 1.00 67.69 87 GLU A C 1
ATOM 712 O O . GLU A 1 87 ? 0.873 1.550 -23.100 1.00 67.69 87 GLU A O 1
ATOM 717 N N . ASP A 1 88 ? -0.868 1.766 -21.700 1.00 67.56 88 ASP A N 1
ATOM 718 C CA . ASP A 1 88 ? -1.659 2.634 -22.587 1.00 67.56 88 ASP A CA 1
ATOM 719 C C . ASP A 1 88 ? -1.050 4.038 -22.756 1.00 67.56 88 ASP A C 1
ATOM 721 O O . ASP A 1 88 ? -1.409 4.762 -23.679 1.00 67.56 88 ASP A O 1
ATOM 725 N N . ARG A 1 89 ? -0.112 4.446 -21.887 1.00 64.56 89 ARG A N 1
ATOM 726 C CA . ARG A 1 89 ? 0.597 5.736 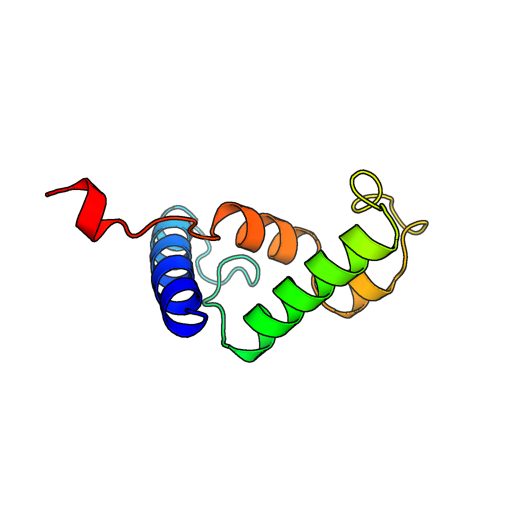-22.011 1.00 64.56 89 ARG A CA 1
ATOM 727 C C 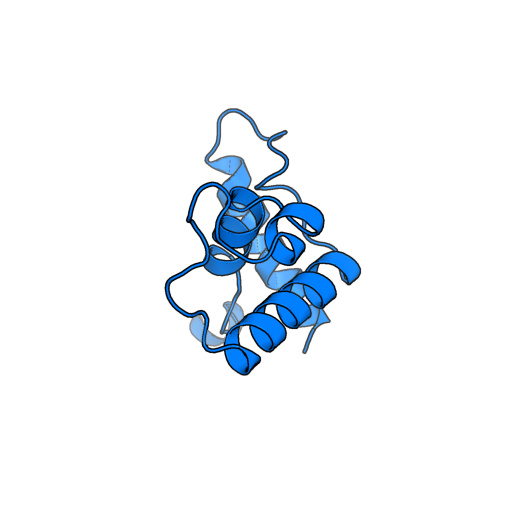. ARG A 1 89 ? 1.744 5.730 -23.015 1.00 64.56 89 ARG A C 1
ATOM 729 O O . ARG A 1 89 ? 2.226 6.805 -23.365 1.00 64.56 89 ARG A O 1
ATOM 736 N N . MET A 1 90 ? 2.240 4.551 -23.380 1.00 58.56 90 MET A N 1
ATOM 737 C CA . MET A 1 90 ? 3.412 4.385 -24.247 1.00 58.56 90 MET A CA 1
ATOM 738 C C . MET A 1 90 ? 3.027 4.031 -25.695 1.00 58.56 90 MET A C 1
ATOM 740 O O . MET A 1 90 ? 3.923 3.830 -26.516 1.00 58.56 90 MET A O 1
ATOM 744 N N . ALA A 1 91 ? 1.724 3.956 -25.990 1.00 48.41 91 ALA A N 1
ATOM 745 C CA . ALA A 1 91 ? 1.143 3.798 -27.325 1.00 48.41 91 ALA A CA 1
ATOM 746 C C . ALA A 1 91 ? 0.704 5.158 -27.892 1.00 48.41 91 ALA A C 1
ATOM 748 O O . ALA A 1 91 ? 0.861 5.348 -29.119 1.00 48.41 91 ALA A O 1
#